Protein AF-C0EB78-F1 (afdb_monomer)

InterPro domains:
  IPR006480 Bacteriophage holin family [PF05105] (52-160)
  IPR006480 Bacteriophage holin family [TIGR01593] (48-165)

Foldseek 3Di:
DDDPDDDDDDDDDDDDDDDDDDDDDDDPPPPPPDPPPPPPPVVVVVVVVQVLQVLLVHDDPLVVLLVVLLVLLLVLVVVLCVVVVNDDPVVNVVSVVVSVVLSVVSSVQNVVCVVVDVPDPSSSVSSVVSSVVSVLSSVQSCVVPDPDDVVSNVVSVVVVVVVVD

pLDDT: mean 76.9, std 19.16, range [35.19, 96.81]

Secondary structure (DSSP, 8-state):
--S---------------------------TTS----TTTTHHHHHHHHHHHHHHTT---HHHHHHHHHHHHHHHHHHHHHHHTT---HHHHHHHHHHHHHHHHHHHHHHHHHHHH-TTS-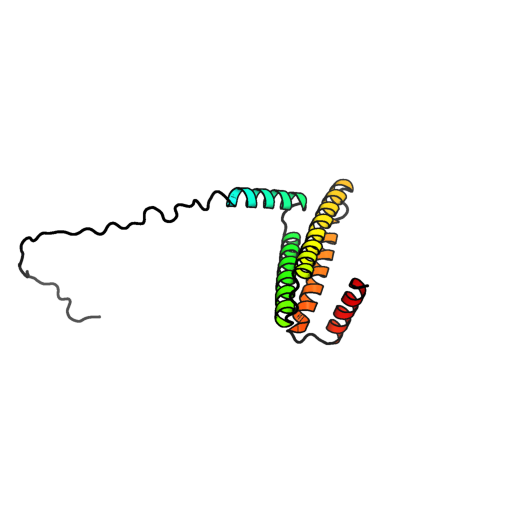HHHHHHHHHHHHHHHHHHHHHTTTS---HHHHHHHHHHHHHH--

Structure (mmCIF, N/CA/C/O backbone):
data_AF-C0EB78-F1
#
_entry.id   AF-C0EB78-F1
#
loop_
_atom_site.group_PDB
_atom_site.id
_atom_site.type_symbol
_atom_site.label_atom_id
_atom_site.label_alt_id
_atom_site.label_comp_id
_atom_site.label_asym_id
_atom_site.label_entity_id
_atom_site.label_seq_id
_atom_site.pdbx_PDB_ins_code
_atom_site.Cartn_x
_atom_site.Cartn_y
_atom_site.Cartn_z
_atom_site.occupancy
_atom_site.B_iso_or_equiv
_atom_site.auth_seq_id
_atom_site.auth_comp_id
_atom_site.auth_asym_id
_atom_site.auth_atom_id
_atom_site.pdbx_PDB_model_num
ATOM 1 N N . MET A 1 1 ? -59.396 -16.545 -19.428 1.00 39.25 1 MET A N 1
ATOM 2 C CA . MET A 1 1 ? -59.712 -15.962 -20.750 1.00 39.25 1 MET A CA 1
ATOM 3 C C . MET A 1 1 ? -61.175 -15.527 -20.736 1.00 39.25 1 MET A C 1
ATOM 5 O O . MET A 1 1 ? -61.981 -16.349 -20.312 1.00 39.25 1 MET A O 1
ATOM 9 N N . PRO A 1 2 ? -61.513 -14.263 -21.053 1.00 46.50 2 PRO A N 1
ATOM 10 C CA . PRO A 1 2 ? -62.840 -13.713 -20.748 1.00 46.50 2 PRO A CA 1
ATOM 11 C C . PRO A 1 2 ? -63.913 -14.024 -21.803 1.00 46.50 2 PRO A C 1
ATOM 13 O O . PRO A 1 2 ? -63.622 -14.164 -22.986 1.00 46.50 2 PRO A O 1
ATOM 16 N N . TRP A 1 3 ? -65.160 -14.109 -21.344 1.00 35.19 3 TRP A N 1
ATOM 17 C CA . TRP A 1 3 ? -66.310 -14.745 -22.001 1.00 35.19 3 TRP A CA 1
ATOM 18 C C . TRP A 1 3 ? -67.136 -13.841 -22.933 1.00 35.19 3 TRP A C 1
ATOM 20 O O . TRP A 1 3 ? -68.241 -14.210 -23.309 1.00 35.19 3 TRP A O 1
ATOM 30 N N . TRP A 1 4 ? -66.648 -12.659 -23.308 1.00 42.72 4 TRP A N 1
ATOM 31 C CA . TRP A 1 4 ? -67.475 -11.639 -23.976 1.00 42.72 4 TRP A CA 1
ATOM 32 C C . TRP A 1 4 ? -66.892 -11.091 -25.284 1.00 42.72 4 TRP A C 1
ATOM 34 O O . TRP A 1 4 ? -67.265 -10.007 -25.722 1.00 42.72 4 TRP A O 1
ATOM 44 N N . TYR A 1 5 ? -65.995 -11.825 -25.944 1.00 49.34 5 TYR A N 1
ATOM 45 C CA . TYR A 1 5 ? -65.541 -11.454 -27.286 1.00 49.34 5 TYR A CA 1
ATOM 46 C C . TYR A 1 5 ? -66.315 -12.246 -28.345 1.00 49.34 5 TYR A C 1
ATOM 48 O O . TYR A 1 5 ? -65.905 -13.337 -28.737 1.00 49.34 5 TYR A O 1
ATOM 56 N N . ASN A 1 6 ? -67.452 -11.698 -28.786 1.00 59.22 6 ASN A N 1
ATOM 57 C CA . ASN A 1 6 ? -68.186 -12.181 -29.954 1.00 59.22 6 ASN A CA 1
ATOM 58 C C . ASN A 1 6 ? -68.203 -11.091 -31.035 1.00 59.22 6 ASN A C 1
ATOM 60 O O . ASN A 1 6 ? -68.503 -9.929 -30.765 1.00 59.22 6 ASN A O 1
ATOM 64 N N . LYS A 1 7 ? -67.804 -11.478 -32.245 1.00 58.47 7 LYS A N 1
ATOM 65 C CA . LYS A 1 7 ? -67.490 -10.610 -33.379 1.00 58.47 7 LYS A CA 1
ATOM 66 C C . LYS A 1 7 ? -68.661 -10.635 -34.358 1.00 58.47 7 LYS A C 1
ATOM 68 O O . LYS A 1 7 ? -68.616 -11.355 -35.347 1.00 58.47 7 LYS A O 1
ATOM 73 N N . SER A 1 8 ? -69.690 -9.848 -34.072 1.00 50.59 8 SER A N 1
ATOM 74 C CA . SER A 1 8 ? -70.739 -9.514 -35.036 1.00 50.59 8 SER A CA 1
ATOM 75 C C . SER A 1 8 ? -71.466 -8.243 -34.592 1.00 50.59 8 SER A C 1
ATOM 77 O O . SER A 1 8 ? -72.207 -8.256 -33.615 1.00 50.59 8 SER A O 1
ATOM 79 N N . ASP A 1 9 ? -71.221 -7.188 -35.363 1.00 44.03 9 ASP A N 1
ATOM 80 C CA . ASP A 1 9 ? -72.158 -6.116 -35.702 1.00 44.03 9 ASP A CA 1
ATOM 81 C C . ASP A 1 9 ? -72.473 -5.007 -34.681 1.00 44.03 9 ASP A C 1
ATOM 83 O O . ASP A 1 9 ? -73.026 -5.221 -33.610 1.00 44.03 9 ASP A O 1
ATOM 87 N N . GLY A 1 10 ? -72.245 -3.769 -35.140 1.00 38.78 10 GLY A N 1
ATOM 88 C CA . GLY A 1 10 ? -73.199 -2.677 -34.931 1.00 38.78 10 GLY A CA 1
ATOM 89 C C . GLY A 1 10 ? -72.846 -1.627 -33.877 1.00 38.78 10 GLY A C 1
ATOM 90 O O . GLY A 1 10 ? -73.073 -1.824 -32.695 1.00 38.78 10 GLY A O 1
ATOM 91 N N . ALA A 1 11 ? -72.352 -0.482 -34.364 1.00 49.19 11 ALA A N 1
ATOM 92 C CA . ALA A 1 11 ? -72.580 0.893 -33.895 1.00 49.19 11 ALA A CA 1
ATOM 93 C C . ALA A 1 11 ? -72.970 1.157 -32.419 1.00 49.19 11 ALA A C 1
ATOM 95 O O . ALA A 1 11 ? -74.022 0.735 -31.950 1.00 49.19 11 ALA A O 1
ATOM 96 N N . ALA A 1 12 ? -72.238 2.072 -31.768 1.00 45.44 12 ALA A N 1
ATOM 97 C CA . ALA A 1 12 ? -72.789 2.884 -30.680 1.00 45.44 12 ALA A CA 1
ATOM 98 C C . ALA A 1 12 ? -72.420 4.374 -30.848 1.00 45.44 12 ALA A C 1
ATOM 100 O O . ALA A 1 12 ? -71.328 4.672 -31.342 1.00 45.44 12 ALA A O 1
ATOM 101 N N . PRO A 1 13 ? -73.324 5.312 -30.496 1.00 47.09 13 PRO A N 1
ATOM 102 C CA . PRO A 1 13 ? -73.375 6.649 -31.076 1.00 47.09 13 PRO A CA 1
ATOM 103 C C . PRO A 1 13 ? -72.947 7.785 -30.125 1.00 47.09 13 PRO A C 1
ATOM 105 O O . PRO A 1 13 ? -72.941 7.653 -28.907 1.00 47.09 13 PRO A O 1
ATOM 108 N N . ALA A 1 14 ? -72.608 8.905 -30.769 1.00 45.44 14 ALA A N 1
ATOM 109 C CA . ALA A 1 14 ? -72.722 10.324 -30.405 1.00 45.44 14 ALA A CA 1
ATOM 110 C C . ALA A 1 14 ? -72.976 10.771 -28.945 1.00 45.44 14 ALA A C 1
ATOM 112 O O . ALA A 1 14 ? -74.036 10.507 -28.388 1.00 45.44 14 ALA A O 1
ATOM 113 N N . ALA A 1 15 ? -72.108 11.670 -28.453 1.00 37.06 15 ALA A N 1
ATOM 114 C CA . ALA A 1 15 ? -72.496 13.030 -28.031 1.00 37.06 15 ALA A CA 1
ATOM 115 C C . ALA A 1 15 ? -71.257 13.942 -27.833 1.00 37.06 15 ALA A C 1
ATOM 117 O O . ALA A 1 15 ? -70.477 13.777 -26.899 1.00 37.06 15 ALA A O 1
ATOM 118 N N . LEU A 1 16 ? -71.092 14.905 -28.748 1.00 49.81 16 LEU A N 1
ATOM 119 C CA . LEU A 1 16 ? -70.356 16.182 -28.592 1.00 49.81 16 LEU A CA 1
ATOM 120 C C . LEU A 1 16 ? -71.198 17.131 -27.668 1.00 49.81 16 LEU A C 1
ATOM 122 O O . LEU A 1 16 ? -72.260 16.661 -27.254 1.00 49.81 16 LEU A O 1
ATOM 126 N N . PRO A 1 17 ? -70.912 18.443 -27.400 1.00 47.59 17 PRO A N 1
ATOM 127 C CA . PRO A 1 17 ? -69.900 19.371 -27.958 1.00 47.59 17 PRO A CA 1
ATOM 128 C C . PRO A 1 17 ? -69.347 20.484 -26.986 1.00 47.59 17 PRO A C 1
ATOM 130 O O . PRO A 1 17 ? -69.705 20.570 -25.820 1.00 47.59 17 PRO A O 1
ATOM 133 N N . PHE A 1 18 ? -68.532 21.400 -27.544 1.00 38.47 18 PHE A N 1
ATOM 134 C CA . PHE A 1 18 ? -68.544 22.875 -27.341 1.00 38.47 18 PHE A CA 1
ATOM 135 C C . PHE A 1 18 ? -67.859 23.586 -26.131 1.00 38.47 18 PHE A C 1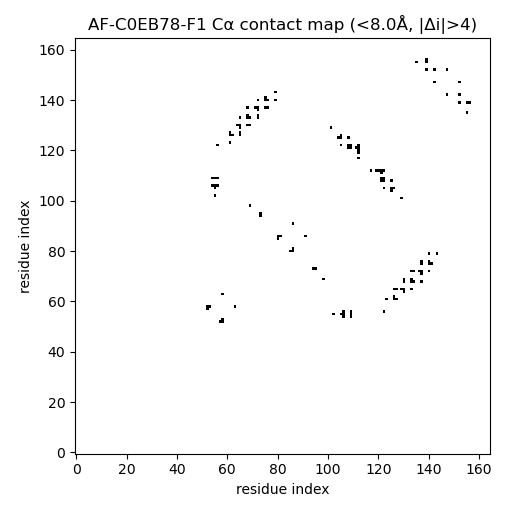
ATOM 137 O O . PHE A 1 18 ? -68.377 23.635 -25.026 1.00 38.47 18 PHE A O 1
ATOM 144 N N . PHE A 1 19 ? -66.732 24.255 -26.442 1.00 41.59 19 PHE A N 1
ATOM 145 C CA . PHE A 1 19 ? -66.194 25.554 -25.961 1.00 41.59 19 PHE A CA 1
ATOM 146 C C . PHE A 1 19 ? -66.406 26.053 -24.511 1.00 41.59 19 PHE A C 1
ATOM 148 O O . PHE A 1 19 ? -67.498 26.470 -24.153 1.00 41.59 19 PHE A O 1
ATOM 155 N N . SER A 1 20 ? -65.295 26.254 -23.780 1.00 38.94 20 SER A N 1
ATOM 156 C CA . SER A 1 20 ? -64.973 27.461 -22.970 1.00 38.94 20 SER A CA 1
ATOM 157 C C . SER A 1 20 ? -63.584 27.242 -22.336 1.00 38.94 20 SER A C 1
ATOM 159 O O . SER A 1 20 ? -63.399 26.287 -21.598 1.00 38.94 20 SER A O 1
ATOM 161 N N . GLY A 1 21 ? -62.507 27.963 -22.648 1.00 38.69 21 GLY A N 1
ATOM 162 C CA . GLY A 1 21 ? -62.387 29.412 -22.573 1.00 38.69 21 GLY A CA 1
ATOM 163 C C . GLY A 1 21 ? -61.862 29.819 -21.185 1.00 38.69 21 GLY A C 1
ATOM 164 O O . GLY A 1 21 ? -62.561 29.611 -20.204 1.00 38.69 21 GLY A O 1
ATOM 165 N N . TYR A 1 22 ? -60.686 30.466 -21.167 1.00 36.03 22 TYR A N 1
ATOM 166 C CA . TYR A 1 22 ? -60.131 31.352 -20.120 1.00 36.03 22 TYR A CA 1
ATOM 167 C C . TYR A 1 22 ? -59.088 30.833 -19.092 1.00 36.03 22 TYR A C 1
ATOM 169 O O . TYR A 1 22 ? -59.400 30.227 -18.079 1.00 36.03 22 TYR A O 1
ATOM 177 N N . LEU A 1 23 ? -57.838 31.250 -19.362 1.00 40.72 23 LEU A N 1
ATOM 178 C CA . LEU A 1 23 ? -56.864 31.927 -18.479 1.00 40.72 23 LEU A CA 1
ATOM 179 C C . LEU A 1 23 ? -56.442 31.282 -17.140 1.00 40.72 23 LEU A C 1
ATOM 181 O O . LEU A 1 23 ? -57.186 31.296 -16.170 1.00 40.72 23 LEU A O 1
ATOM 185 N N . LEU A 1 24 ? -55.151 30.939 -17.021 1.00 48.12 24 LEU A N 1
ATOM 186 C CA .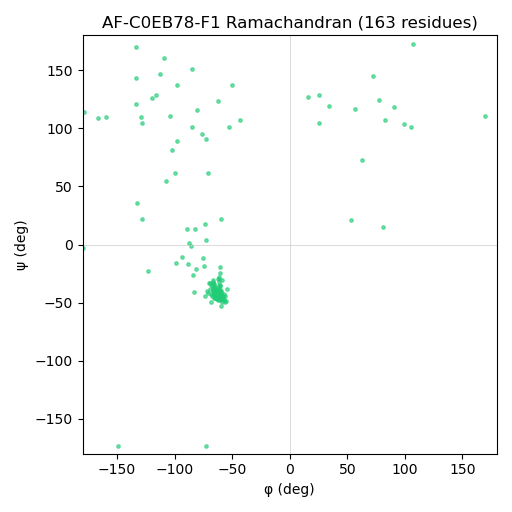 LEU A 1 24 ? -54.165 31.702 -16.227 1.00 48.12 24 LEU A CA 1
ATOM 187 C C . LEU A 1 24 ? -52.847 30.921 -16.070 1.00 48.12 24 LEU A C 1
ATOM 189 O O . LEU A 1 24 ? -52.740 29.941 -15.342 1.00 48.12 24 LEU A O 1
ATOM 193 N N . GLN A 1 25 ? -51.818 31.432 -16.740 1.00 54.59 25 GLN A N 1
ATOM 194 C CA . GLN A 1 25 ? -50.510 31.730 -16.161 1.00 54.59 25 GLN A CA 1
ATOM 195 C C . GLN A 1 25 ? -50.068 30.934 -14.916 1.00 54.59 25 GLN A C 1
ATOM 197 O O . GLN A 1 25 ? -50.349 31.314 -13.781 1.00 54.59 25 GLN A O 1
ATOM 202 N N . LYS A 1 26 ? -49.151 29.987 -15.127 1.00 39.72 26 LYS A N 1
ATOM 203 C CA . LYS A 1 26 ? -48.006 29.811 -14.226 1.00 39.72 26 LYS A CA 1
ATOM 204 C C . LYS A 1 26 ? -46.726 29.765 -15.047 1.00 39.72 26 LYS A C 1
ATOM 206 O O . LYS A 1 26 ? -46.471 28.808 -15.765 1.00 39.72 26 LYS A O 1
ATOM 211 N N . ARG A 1 27 ? -45.919 30.824 -14.936 1.00 46.62 27 ARG A N 1
ATOM 212 C CA . ARG A 1 27 ? -44.505 30.772 -15.314 1.00 46.62 27 ARG A CA 1
ATOM 213 C C . ARG A 1 27 ? -43.822 29.747 -14.401 1.00 46.62 27 ARG A C 1
ATOM 215 O O . ARG A 1 27 ? -43.858 29.967 -13.189 1.00 46.62 27 ARG A O 1
ATOM 222 N N . PRO A 1 28 ? -43.150 28.700 -14.903 1.00 42.94 28 PRO A N 1
ATOM 223 C CA . PRO A 1 28 ? -42.081 28.102 -14.135 1.00 42.94 28 PRO A CA 1
ATOM 224 C C . PRO A 1 28 ? -40.880 29.042 -14.250 1.00 42.94 28 PRO A C 1
ATOM 226 O O . PRO A 1 28 ? -40.118 29.042 -15.214 1.00 42.94 28 PRO A O 1
ATOM 229 N N . ILE A 1 29 ? -40.763 29.902 -13.242 1.00 56.88 29 ILE A N 1
ATOM 230 C CA . ILE A 1 29 ? -39.487 30.436 -12.780 1.00 56.88 29 ILE A CA 1
ATOM 231 C C . ILE A 1 29 ? -38.608 29.206 -12.521 1.00 56.88 29 ILE A C 1
ATOM 233 O O . ILE A 1 29 ? -38.827 28.483 -11.555 1.00 56.88 29 ILE A O 1
ATOM 237 N N . GLY A 1 30 ? -37.709 28.896 -13.451 1.00 49.31 30 GLY A N 1
ATOM 238 C CA . GLY A 1 30 ? -36.934 27.655 -13.385 1.00 49.31 30 GLY A CA 1
ATOM 239 C C . GLY A 1 30 ? -35.929 27.430 -14.511 1.00 49.31 30 GLY A C 1
ATOM 240 O O . GLY A 1 30 ? -35.170 26.475 -14.445 1.00 49.31 30 GLY A O 1
ATOM 241 N N . GLY A 1 31 ? -35.840 28.320 -15.506 1.00 42.91 31 GLY A N 1
ATOM 242 C CA . GLY A 1 31 ? -34.775 28.293 -16.522 1.00 42.91 31 GLY A CA 1
ATOM 243 C C . GLY A 1 31 ? -33.397 28.747 -16.014 1.00 42.91 31 GLY A C 1
ATOM 244 O O . GLY A 1 31 ? -32.547 29.114 -16.815 1.00 42.91 31 GLY A O 1
ATOM 245 N N . LEU A 1 32 ? -33.192 28.770 -14.694 1.00 52.12 32 LEU A N 1
ATOM 246 C CA . LEU A 1 32 ? -31.938 29.141 -14.035 1.00 52.12 32 LEU A CA 1
ATOM 247 C C . LEU A 1 32 ? -31.556 28.114 -12.957 1.00 52.12 32 LEU A C 1
ATOM 249 O O . LEU A 1 32 ? -31.048 28.472 -11.900 1.00 52.12 32 LEU A O 1
ATOM 253 N N . VAL A 1 33 ? -31.828 26.828 -13.192 1.00 52.53 33 VAL A N 1
ATOM 254 C CA . VAL A 1 33 ? -31.271 25.754 -12.364 1.00 52.53 33 VAL A CA 1
ATOM 255 C C . VAL A 1 33 ? -30.606 24.728 -13.273 1.00 52.53 33 VAL A C 1
ATOM 257 O O . VAL A 1 33 ? -31.260 23.935 -13.938 1.00 52.53 33 VAL A O 1
ATOM 260 N N . MET A 1 34 ? -29.272 24.793 -13.264 1.00 50.50 34 MET A N 1
ATOM 261 C CA . MET A 1 34 ? -28.336 23.721 -13.611 1.00 50.50 34 MET A CA 1
ATOM 262 C C . MET A 1 34 ? -28.376 23.178 -15.046 1.00 50.50 34 MET A C 1
ATOM 264 O O . MET A 1 34 ? -28.657 22.012 -15.286 1.00 50.50 34 MET A O 1
ATOM 268 N N . SER A 1 35 ? -27.876 23.984 -15.983 1.00 50.34 35 SER A N 1
ATOM 269 C CA . SER A 1 35 ? -26.996 23.456 -17.035 1.00 50.34 35 SER A CA 1
ATOM 270 C C . SER A 1 35 ? -25.544 23.760 -16.658 1.00 50.34 35 SER A C 1
ATOM 272 O O . SER A 1 35 ? -24.850 24.514 -17.337 1.00 50.34 35 SER A O 1
ATOM 274 N N . LEU A 1 36 ? -25.082 23.223 -15.526 1.00 53.91 36 LEU A N 1
ATOM 275 C CA . LEU A 1 36 ? -23.648 23.143 -15.265 1.00 53.91 36 LEU A CA 1
ATOM 276 C C . LEU A 1 36 ? -23.147 21.868 -15.937 1.00 53.91 36 LEU A C 1
ATOM 278 O O . LEU A 1 36 ? -23.361 20.766 -15.442 1.00 53.91 36 LEU A O 1
ATOM 282 N N . SER A 1 37 ? -22.529 22.060 -17.101 1.00 55.78 37 SER A N 1
ATOM 283 C CA . SER A 1 37 ? -21.737 21.068 -17.822 1.00 55.78 37 SER A CA 1
AT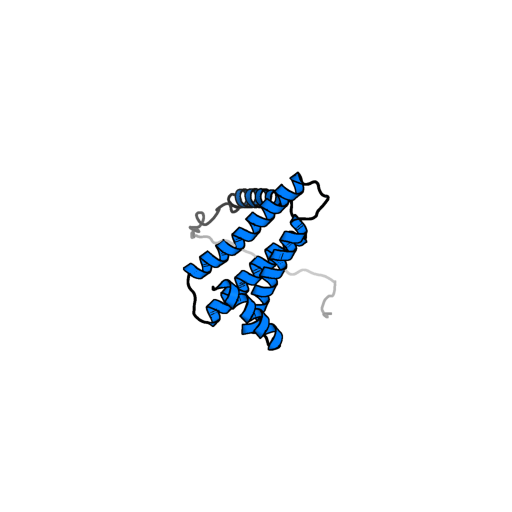OM 284 C C . SER A 1 37 ? -20.830 20.302 -16.852 1.00 55.78 37 SER A C 1
ATOM 286 O O . SER A 1 37 ? -19.828 20.826 -16.368 1.00 55.78 37 SER A O 1
ATOM 288 N N . SER A 1 38 ? -21.168 19.044 -16.577 1.00 58.09 38 SER A N 1
ATOM 289 C CA . SER A 1 38 ? -20.348 18.101 -15.809 1.00 58.09 38 SER A CA 1
ATOM 290 C C . SER A 1 38 ? -19.126 17.599 -16.594 1.00 58.09 38 SER A C 1
ATOM 292 O O . SER A 1 38 ? -18.369 16.767 -16.100 1.00 58.09 38 SER A O 1
ATOM 294 N N . HIS A 1 39 ? -18.890 18.114 -17.805 1.00 56.53 39 HIS A N 1
ATOM 295 C CA . HIS A 1 39 ? -17.865 17.605 -18.714 1.00 56.53 39 HIS A CA 1
ATOM 296 C C . HIS A 1 39 ? -16.513 18.324 -18.613 1.00 56.53 39 HIS A C 1
ATOM 298 O O . HIS A 1 39 ? -15.535 17.810 -19.139 1.00 56.53 39 HIS A O 1
ATOM 304 N N . SER A 1 40 ? -16.403 19.459 -17.912 1.00 59.03 40 SER A N 1
ATOM 305 C CA . SER A 1 40 ? -15.163 20.261 -17.913 1.00 59.03 40 SER A CA 1
ATOM 306 C C . SER A 1 40 ? -14.132 19.869 -16.840 1.00 59.03 40 SER A C 1
ATOM 308 O O . SER A 1 40 ? -12.967 20.238 -16.961 1.00 59.03 40 SER A O 1
ATOM 310 N N . LEU A 1 41 ? -14.526 19.116 -15.803 1.00 54.84 41 LEU A N 1
ATOM 311 C CA . LEU A 1 41 ? -13.627 18.678 -14.716 1.00 54.84 41 LEU A CA 1
ATOM 312 C C . LEU A 1 41 ? -13.109 17.241 -14.876 1.00 54.84 41 LEU A C 1
ATOM 314 O O . LEU A 1 41 ? -12.129 16.875 -14.235 1.00 54.84 41 LEU A O 1
ATOM 318 N N . ALA A 1 42 ? -13.731 16.435 -15.741 1.00 59.47 42 ALA A N 1
ATOM 319 C CA . ALA A 1 42 ? -13.313 15.052 -15.973 1.00 59.47 42 ALA A CA 1
ATOM 320 C C . ALA A 1 42 ? -11.991 14.966 -16.762 1.00 59.47 42 ALA A C 1
ATOM 322 O O . ALA A 1 42 ? -11.116 14.178 -16.413 1.00 59.47 42 ALA A O 1
ATOM 323 N N . PHE A 1 43 ? -11.808 15.830 -17.768 1.00 62.53 43 PHE A N 1
ATOM 324 C CA . PHE A 1 43 ? -10.602 15.861 -18.607 1.00 62.53 43 PHE A CA 1
ATOM 325 C C . PHE A 1 43 ? -9.276 16.016 -17.831 1.00 62.53 43 PHE A C 1
ATOM 327 O O . PHE A 1 43 ? -8.365 15.225 -18.086 1.00 62.53 43 PHE A O 1
ATOM 334 N N . PRO A 1 44 ? -9.121 16.967 -16.882 1.00 69.69 44 PRO A N 1
ATOM 335 C CA . PRO A 1 44 ? -7.848 17.133 -16.174 1.00 69.69 44 PRO A CA 1
ATOM 336 C C . PRO A 1 44 ? -7.515 15.972 -15.223 1.00 69.69 44 PRO A C 1
ATOM 338 O O . PRO A 1 44 ? -6.345 15.620 -15.084 1.00 69.69 44 PRO A O 1
ATOM 341 N N . ILE A 1 45 ? -8.516 15.345 -14.594 1.00 77.44 45 ILE A N 1
ATOM 342 C CA . ILE A 1 45 ? -8.305 14.220 -13.666 1.00 77.44 45 ILE A CA 1
ATOM 343 C C . ILE A 1 45 ? -7.814 12.986 -14.429 1.00 77.44 45 ILE A C 1
ATOM 345 O O . ILE A 1 45 ? -6.880 12.316 -13.990 1.00 77.44 45 ILE A O 1
ATOM 349 N N . SER A 1 46 ? -8.404 12.713 -15.594 1.00 78.88 46 SER A N 1
ATOM 350 C CA . SER A 1 46 ? -7.998 11.592 -16.445 1.00 78.88 46 SER A CA 1
ATOM 351 C C . SER A 1 46 ? -6.572 11.752 -16.976 1.00 78.88 46 SER A C 1
ATOM 353 O O . SER A 1 46 ? -5.803 10.796 -16.920 1.00 78.88 46 SER A O 1
ATOM 355 N N . ALA A 1 47 ? -6.188 12.956 -17.415 1.00 84.69 47 ALA A N 1
ATOM 356 C CA . ALA A 1 47 ? -4.834 13.221 -17.905 1.00 84.69 47 ALA A CA 1
ATOM 357 C C . ALA A 1 47 ? -3.769 13.037 -16.810 1.00 84.69 47 ALA A C 1
ATOM 359 O O . ALA A 1 47 ? -2.716 12.445 -17.053 1.00 84.69 47 ALA A O 1
ATOM 360 N N . LEU A 1 48 ? -4.056 13.499 -15.589 1.00 84.44 48 LEU A N 1
ATOM 361 C CA . LEU A 1 48 ? -3.163 13.302 -14.449 1.00 84.44 48 LEU A CA 1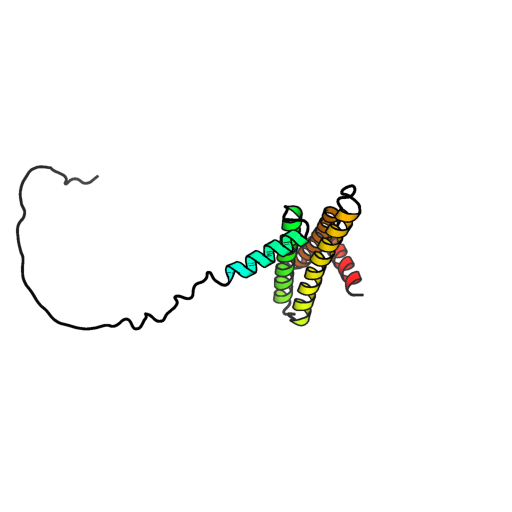
ATOM 362 C C . LEU A 1 48 ? -3.048 11.818 -14.073 1.00 84.44 48 LEU A C 1
ATOM 364 O O . LEU A 1 48 ? -1.944 11.334 -13.837 1.00 84.44 48 LEU A O 1
ATOM 368 N N . GLY A 1 49 ? -4.168 11.091 -14.055 1.00 84.19 49 GLY A N 1
ATOM 369 C CA . GLY A 1 49 ? -4.179 9.656 -13.770 1.00 84.19 49 GLY A CA 1
ATOM 370 C C . GLY A 1 49 ? -3.350 8.851 -14.771 1.00 84.19 49 GLY A C 1
ATOM 371 O O . GLY A 1 49 ? -2.561 7.997 -14.371 1.00 84.19 49 GLY A O 1
ATOM 372 N N . GLU A 1 50 ? -3.459 9.166 -16.063 1.00 85.75 50 GLU A N 1
ATOM 373 C CA . GLU A 1 50 ? -2.654 8.522 -17.104 1.00 85.75 50 GLU A CA 1
ATOM 374 C C . GLU A 1 50 ? -1.158 8.837 -16.955 1.00 85.75 50 GLU A C 1
ATOM 376 O O . GLU A 1 50 ? -0.323 7.937 -17.065 1.00 85.75 50 GLU A O 1
ATOM 381 N N . ALA A 1 51 ? -0.803 10.092 -16.663 1.00 86.81 51 ALA A N 1
ATOM 382 C CA . ALA A 1 51 ? 0.586 10.486 -16.437 1.00 86.81 51 ALA A CA 1
ATOM 383 C C . ALA A 1 51 ? 1.204 9.749 -15.235 1.00 86.81 51 ALA A C 1
ATOM 385 O O . ALA A 1 51 ? 2.327 9.250 -15.325 1.00 86.81 51 ALA A O 1
ATOM 386 N N . VAL A 1 52 ? 0.457 9.624 -14.135 1.00 87.50 52 VAL A N 1
ATOM 387 C CA . VAL A 1 52 ? 0.886 8.881 -12.941 1.00 87.50 52 VAL A CA 1
ATOM 388 C C . VAL A 1 52 ? 1.036 7.390 -13.243 1.00 87.50 52 VAL A C 1
ATOM 390 O O . VAL A 1 52 ? 2.051 6.801 -12.884 1.00 87.50 52 VAL A O 1
ATOM 393 N N . ALA A 1 53 ? 0.081 6.779 -13.948 1.00 88.56 53 ALA A N 1
ATOM 394 C CA . ALA A 1 53 ? 0.172 5.369 -14.325 1.00 88.56 53 ALA A CA 1
ATOM 395 C C . ALA A 1 53 ? 1.414 5.085 -15.185 1.00 88.56 53 ALA A C 1
ATOM 397 O O . ALA A 1 53 ? 2.101 4.090 -14.966 1.00 88.56 53 ALA A O 1
ATOM 398 N N . LYS A 1 54 ? 1.754 5.984 -16.118 1.00 88.56 54 LYS A N 1
ATOM 399 C CA . LYS A 1 54 ? 2.990 5.880 -16.909 1.00 88.56 54 LYS A CA 1
ATOM 400 C C . LYS A 1 54 ? 4.246 6.012 -16.047 1.00 88.56 54 LYS A C 1
ATOM 402 O O . LYS A 1 54 ? 5.175 5.233 -16.230 1.00 88.56 54 LYS A O 1
ATOM 407 N N . ALA A 1 55 ? 4.270 6.949 -15.098 1.00 87.50 55 ALA A N 1
ATOM 408 C CA . ALA A 1 55 ? 5.401 7.117 -14.182 1.00 87.50 55 ALA A CA 1
ATOM 409 C C . ALA A 1 55 ? 5.648 5.869 -13.313 1.00 87.50 55 ALA A C 1
ATOM 411 O O . ALA A 1 55 ? 6.791 5.542 -13.012 1.00 87.50 55 ALA A O 1
ATOM 412 N N . LEU A 1 56 ? 4.589 5.133 -12.972 1.00 90.00 56 LEU A N 1
ATOM 413 C CA . LEU A 1 56 ? 4.648 3.890 -12.196 1.00 90.00 56 LEU A CA 1
ATOM 414 C C . LEU A 1 56 ? 4.994 2.645 -13.035 1.00 90.00 56 LEU A C 1
ATOM 416 O O . LEU A 1 56 ? 4.807 1.522 -12.564 1.00 90.00 56 LEU A O 1
ATOM 420 N N . GLY A 1 57 ? 5.468 2.816 -14.272 1.00 86.75 57 GLY A N 1
ATOM 421 C CA . GLY A 1 57 ? 5.836 1.710 -15.162 1.00 86.75 57 GLY A CA 1
ATOM 422 C C . GLY A 1 57 ? 4.651 1.055 -15.879 1.00 86.75 57 GLY A C 1
ATOM 423 O O . GLY A 1 57 ? 4.797 -0.030 -16.428 1.00 86.75 57 GLY A O 1
ATOM 424 N N . GLY A 1 58 ? 3.482 1.704 -15.896 1.00 90.62 58 GLY A N 1
ATOM 425 C CA . GLY A 1 58 ? 2.271 1.212 -16.553 1.00 90.62 58 GLY A CA 1
ATOM 426 C C . GLY A 1 58 ? 1.199 0.730 -15.577 1.00 90.62 58 GLY A C 1
ATOM 427 O O . GLY A 1 58 ? 1.403 0.669 -14.367 1.00 90.62 58 GLY A O 1
ATOM 428 N N . TRP A 1 59 ? 0.021 0.413 -16.121 1.00 93.19 59 TRP A N 1
ATOM 429 C CA . TRP A 1 59 ? -1.104 -0.122 -15.357 1.00 93.19 59 TRP A CA 1
ATOM 430 C C . TRP A 1 59 ? -1.249 -1.623 -15.600 1.00 93.19 59 TRP A C 1
ATOM 432 O O . TRP A 1 59 ? -1.647 -2.048 -16.684 1.00 93.19 59 TRP A O 1
ATOM 442 N N . ASP A 1 60 ? -0.956 -2.418 -14.578 1.00 93.62 60 ASP A N 1
ATOM 443 C CA . ASP A 1 60 ? -1.051 -3.877 -14.599 1.00 93.62 60 ASP A CA 1
ATOM 444 C C . ASP A 1 60 ? -1.766 -4.401 -13.335 1.00 93.62 60 ASP A C 1
ATOM 446 O O . ASP A 1 60 ? -2.021 -3.633 -12.397 1.00 93.62 60 ASP A O 1
ATOM 450 N N . PRO A 1 61 ? -2.120 -5.701 -13.285 1.00 95.06 61 PRO A N 1
ATOM 451 C CA . PRO A 1 61 ? -2.844 -6.275 -12.154 1.00 95.06 61 PRO A CA 1
ATOM 452 C C . PRO A 1 61 ? -2.130 -6.149 -10.802 1.00 95.06 61 PRO A C 1
ATOM 454 O O . PRO A 1 61 ? -2.808 -6.039 -9.781 1.00 95.06 61 PRO A O 1
ATOM 457 N N . LEU A 1 62 ? -0.793 -6.151 -10.767 1.00 94.94 62 LEU A N 1
ATOM 458 C CA . LEU A 1 62 ? -0.027 -6.060 -9.526 1.00 94.94 62 LEU A CA 1
ATOM 459 C C . LEU A 1 62 ? -0.075 -4.636 -8.962 1.00 94.94 62 LEU A C 1
ATOM 461 O O . LEU A 1 62 ? -0.351 -4.455 -7.773 1.00 94.94 62 LEU A O 1
ATOM 465 N N . LEU A 1 63 ? 0.096 -3.620 -9.813 1.00 95.38 63 LEU A N 1
ATOM 466 C CA . LEU A 1 63 ? -0.105 -2.227 -9.408 1.00 95.38 63 LEU A CA 1
ATOM 467 C C . LEU A 1 63 ? -1.560 -1.974 -8.976 1.00 95.38 63 LEU A C 1
ATOM 469 O O . LEU A 1 63 ? -1.798 -1.329 -7.952 1.00 95.38 63 LEU A O 1
ATOM 473 N N . ALA A 1 64 ? -2.538 -2.514 -9.710 1.00 95.44 64 ALA A N 1
ATOM 474 C CA . ALA A 1 64 ? -3.954 -2.397 -9.360 1.00 95.44 64 ALA A CA 1
ATOM 475 C C . ALA A 1 64 ? -4.275 -3.049 -8.001 1.00 95.44 64 ALA A C 1
ATOM 477 O O . ALA A 1 64 ? -5.052 -2.494 -7.214 1.00 95.44 64 ALA A O 1
ATOM 478 N N . ALA A 1 65 ? -3.650 -4.190 -7.690 1.00 96.81 65 ALA A N 1
ATOM 479 C CA . ALA A 1 65 ? -3.761 -4.839 -6.387 1.00 96.81 65 ALA A CA 1
ATOM 480 C C . ALA A 1 65 ? -3.197 -3.952 -5.271 1.00 96.81 65 ALA A C 1
ATOM 482 O O . ALA A 1 65 ? -3.882 -3.738 -4.271 1.00 96.81 65 ALA A O 1
ATOM 483 N N . LEU A 1 66 ? -2.007 -3.369 -5.459 1.00 96.25 66 LEU A N 1
ATOM 484 C CA . LEU A 1 66 ? -1.409 -2.458 -4.479 1.00 96.25 66 LEU A CA 1
ATOM 485 C C . LEU A 1 66 ? -2.308 -1.250 -4.206 1.00 96.25 66 LEU A C 1
ATOM 487 O O . LEU A 1 66 ? -2.608 -0.964 -3.050 1.00 96.25 66 LEU A O 1
ATOM 491 N N . VAL A 1 67 ? -2.792 -0.575 -5.252 1.00 95.25 67 VAL A N 1
ATOM 492 C CA . VAL A 1 67 ? -3.720 0.562 -5.108 1.00 95.25 67 VAL A CA 1
ATOM 493 C C . VAL A 1 67 ? -4.967 0.146 -4.329 1.00 95.25 67 VAL A C 1
ATOM 495 O O . VAL A 1 67 ? -5.395 0.851 -3.416 1.00 95.25 67 VAL A O 1
ATOM 498 N N . THR A 1 68 ? -5.528 -1.022 -4.642 1.00 96.00 68 THR A N 1
ATOM 499 C CA . THR A 1 68 ? -6.704 -1.551 -3.941 1.00 96.00 68 THR A CA 1
ATOM 500 C C . THR A 1 68 ? -6.415 -1.788 -2.459 1.00 96.00 68 THR A C 1
ATOM 502 O O . THR A 1 68 ? -7.200 -1.364 -1.615 1.00 96.00 68 THR A O 1
ATOM 505 N N . PHE A 1 69 ? -5.281 -2.401 -2.116 1.00 96.12 69 PHE A N 1
ATOM 506 C CA . PHE A 1 69 ? -4.890 -2.634 -0.724 1.00 96.12 69 PHE A CA 1
ATOM 507 C C . PHE A 1 69 ? -4.637 -1.331 0.036 1.00 96.12 69 PHE A C 1
ATOM 509 O O . PHE A 1 69 ? -5.137 -1.186 1.148 1.00 96.12 69 PHE A O 1
ATOM 516 N N . VAL A 1 70 ? -3.976 -0.346 -0.580 1.00 95.06 70 VAL A N 1
ATOM 517 C CA . VAL A 1 70 ? -3.779 0.992 0.006 1.00 95.06 70 VAL A CA 1
ATOM 518 C C . VAL A 1 70 ? -5.121 1.645 0.352 1.00 95.06 70 VAL A C 1
ATOM 520 O O . VAL A 1 70 ? -5.264 2.240 1.430 1.00 95.06 70 VAL A O 1
ATOM 523 N N . LEU A 1 71 ? -6.116 1.528 -0.535 1.00 94.19 71 LEU A N 1
ATOM 524 C CA . LEU A 1 71 ? -7.468 2.050 -0.319 1.00 94.19 71 LEU A CA 1
ATOM 525 C C . LEU A 1 71 ? -8.199 1.286 0.790 1.00 94.19 71 LEU A C 1
ATOM 527 O O . LEU A 1 71 ? -8.722 1.914 1.711 1.00 94.19 71 LEU A O 1
ATOM 531 N N . LEU A 1 72 ? -8.210 -0.047 0.737 1.00 94.62 72 LEU A N 1
ATOM 532 C CA . LEU A 1 72 ? -8.856 -0.891 1.746 1.00 94.62 72 LEU A CA 1
ATOM 533 C C . LEU A 1 72 ? -8.262 -0.666 3.133 1.00 94.62 72 LEU A C 1
ATOM 535 O O . LEU A 1 72 ? -9.006 -0.502 4.100 1.00 94.62 72 LEU A O 1
ATOM 539 N N . ASP A 1 73 ? -6.938 -0.595 3.235 1.00 92.44 73 ASP A N 1
ATOM 540 C CA . ASP A 1 73 ? -6.269 -0.338 4.499 1.00 92.44 73 ASP A CA 1
ATOM 541 C C . ASP A 1 73 ? -6.621 1.059 5.032 1.00 92.44 73 ASP A C 1
ATOM 543 O O . ASP A 1 73 ? -7.011 1.192 6.190 1.00 92.44 73 ASP A O 1
ATOM 547 N N . SER A 1 74 ? -6.629 2.084 4.172 1.00 89.00 74 SER A N 1
ATOM 548 C CA . SER A 1 74 ? -7.028 3.444 4.573 1.00 89.00 74 SER A CA 1
ATOM 549 C C . SER A 1 74 ? -8.464 3.498 5.104 1.00 89.00 74 SER A C 1
ATOM 551 O O . SER A 1 74 ? -8.740 4.174 6.098 1.00 89.00 74 SER A O 1
ATOM 553 N N . LEU A 1 75 ? -9.384 2.772 4.464 1.00 91.50 75 LEU A N 1
ATOM 554 C CA . LEU A 1 75 ? -10.772 2.662 4.911 1.00 91.50 75 LEU A CA 1
ATOM 555 C C . LEU A 1 75 ? -10.874 1.897 6.235 1.00 91.50 75 LEU A C 1
ATOM 557 O O . LEU A 1 75 ? -11.564 2.344 7.150 1.00 91.50 75 LEU A O 1
ATOM 561 N N . SER A 1 76 ? -10.164 0.777 6.376 1.00 91.00 76 SER A N 1
ATOM 562 C CA . SER A 1 76 ? -10.172 -0.024 7.606 1.00 91.00 76 SER A CA 1
ATOM 563 C C . SER A 1 76 ? -9.569 0.725 8.800 1.00 91.00 76 SER A C 1
ATOM 565 O O . SER A 1 76 ? -10.124 0.683 9.901 1.00 91.00 76 SER A O 1
ATOM 567 N N . GLY A 1 77 ? -8.501 1.497 8.578 1.00 87.81 77 GLY A N 1
ATOM 568 C CA . GLY A 1 77 ? -7.904 2.381 9.573 1.00 87.81 77 GLY A CA 1
ATOM 569 C C . GLY A 1 77 ? -8.870 3.481 10.011 1.00 87.81 77 GLY A C 1
ATOM 570 O O . GLY A 1 77 ? -8.971 3.777 11.205 1.00 87.81 77 GLY A O 1
ATOM 571 N N . LEU A 1 78 ? -9.655 4.033 9.079 1.00 87.31 78 LEU A N 1
ATOM 572 C CA . LEU A 1 78 ? -10.700 5.006 9.401 1.00 87.31 78 LEU A CA 1
ATOM 573 C C . LEU A 1 78 ? -11.818 4.384 10.251 1.00 87.31 78 LEU A C 1
ATOM 575 O O . LEU A 1 78 ? -12.221 4.980 11.251 1.00 87.31 78 LEU A O 1
ATOM 579 N N . ILE A 1 79 ? -12.277 3.176 9.904 1.00 89.19 79 ILE A N 1
ATOM 580 C CA . ILE A 1 79 ? -13.286 2.429 10.677 1.00 89.19 79 ILE A CA 1
ATOM 581 C C . ILE A 1 79 ? -12.782 2.180 12.104 1.00 89.19 79 ILE A C 1
ATOM 583 O O . ILE A 1 79 ? -13.497 2.441 13.074 1.00 89.19 79 ILE A O 1
ATOM 587 N N . ARG A 1 80 ? -11.528 1.742 12.253 1.00 87.38 80 ARG A N 1
ATOM 588 C CA . ARG A 1 80 ? -10.888 1.535 13.558 1.00 87.38 80 ARG A CA 1
ATOM 589 C C . ARG A 1 80 ? -10.796 2.821 14.374 1.00 87.38 80 ARG A C 1
ATOM 591 O O . ARG A 1 80 ? -11.153 2.820 15.552 1.00 87.38 80 ARG A O 1
ATOM 598 N N . ALA A 1 81 ? -10.357 3.920 13.764 1.00 86.19 81 ALA A N 1
ATOM 599 C CA . ALA A 1 81 ? -10.248 5.214 14.434 1.00 86.19 81 ALA A CA 1
ATOM 600 C C . ALA A 1 81 ? -11.617 5.748 14.890 1.00 86.19 81 ALA A C 1
ATOM 602 O O . ALA A 1 81 ? -11.737 6.268 16.005 1.00 86.19 81 ALA A O 1
ATOM 603 N N . ALA A 1 82 ? -12.653 5.573 14.061 1.00 85.44 82 ALA A N 1
ATOM 604 C CA . ALA A 1 82 ? -14.029 5.933 14.386 1.00 85.44 82 ALA A CA 1
ATOM 605 C C . ALA A 1 82 ? -14.575 5.093 15.552 1.00 85.44 82 ALA A C 1
ATOM 607 O O . ALA A 1 82 ? -15.114 5.653 16.508 1.00 85.44 82 ALA A O 1
ATOM 608 N N . ALA A 1 83 ? -14.361 3.773 15.533 1.00 85.62 83 ALA A N 1
ATOM 609 C CA . ALA A 1 83 ? -14.767 2.875 16.614 1.00 85.62 83 ALA A CA 1
ATOM 610 C C . ALA A 1 83 ? -14.099 3.230 17.956 1.00 85.62 83 ALA A C 1
ATOM 612 O O . ALA A 1 83 ? -14.730 3.154 19.009 1.00 85.62 83 ALA A O 1
ATOM 613 N N . GLN A 1 84 ? -12.839 3.676 17.927 1.00 83.00 84 GLN A N 1
ATOM 614 C CA . GLN A 1 84 ? -12.084 4.064 19.123 1.00 83.00 84 GLN A CA 1
ATOM 615 C C . GLN A 1 84 ? -12.306 5.522 19.563 1.00 83.00 84 GLN A C 1
ATOM 617 O O . GLN A 1 84 ? -11.723 5.941 20.563 1.00 83.00 84 GLN A O 1
ATOM 622 N N . LYS A 1 85 ? -13.121 6.309 18.840 1.00 79.19 85 LYS A N 1
ATOM 623 C CA . LYS A 1 85 ? -13.352 7.754 19.066 1.00 79.19 85 LYS A CA 1
ATOM 624 C C . LYS A 1 85 ? -12.070 8.606 19.128 1.00 79.19 85 LYS A C 1
ATOM 626 O O . LYS A 1 85 ? -12.082 9.712 19.661 1.00 79.19 85 LYS A O 1
ATOM 631 N N . LYS A 1 86 ? -10.960 8.117 18.569 1.00 69.50 86 LYS A N 1
ATOM 632 C CA . LYS A 1 86 ? -9.646 8.784 18.554 1.00 69.50 86 LYS A CA 1
ATOM 633 C C . LYS A 1 86 ? -9.323 9.297 17.155 1.00 69.50 86 LYS A C 1
ATOM 635 O O . LYS A 1 86 ? -8.298 8.959 16.571 1.00 69.50 86 LYS A O 1
ATOM 640 N N . PHE A 1 87 ? -10.221 10.100 16.595 1.00 74.81 87 PHE A N 1
ATOM 641 C CA . PHE A 1 87 ? -9.975 10.725 15.303 1.00 74.81 87 PHE A CA 1
ATOM 642 C C . PHE A 1 87 ? -9.082 11.954 15.485 1.00 74.81 87 PHE A C 1
ATOM 644 O O . PHE A 1 87 ? -9.481 12.929 16.120 1.00 74.81 87 PHE A O 1
ATOM 651 N N . SER A 1 88 ? -7.875 11.919 14.921 1.00 78.19 88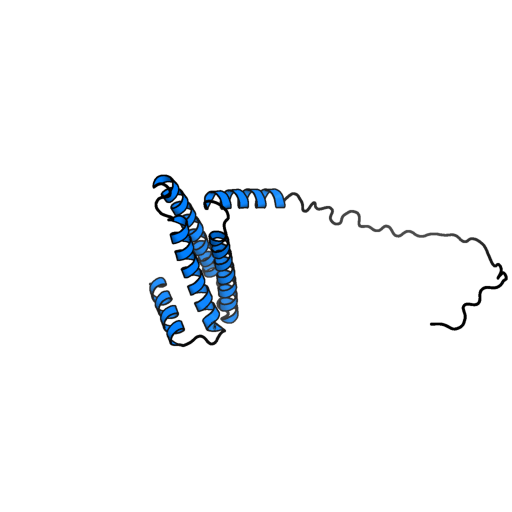 SER A N 1
ATOM 652 C CA . SER A 1 88 ? -7.022 13.099 14.825 1.00 78.19 88 SER A CA 1
ATOM 653 C C . SER A 1 88 ? -6.733 13.396 13.356 1.00 78.19 88 SER A C 1
ATOM 655 O O . SER A 1 88 ? -6.265 12.536 12.610 1.00 78.19 88 SER A O 1
ATOM 657 N N . LEU A 1 89 ? -7.004 14.630 12.927 1.00 74.75 89 LEU A N 1
ATOM 658 C CA . LEU A 1 89 ? -6.731 15.052 11.551 1.00 74.75 89 LEU A CA 1
ATOM 659 C C . LEU A 1 89 ? -5.232 14.950 11.227 1.00 74.75 89 LEU A C 1
ATOM 661 O O . LEU A 1 89 ? -4.859 14.566 10.124 1.00 74.75 89 LEU A O 1
ATOM 665 N N . LYS A 1 90 ? -4.372 15.227 12.217 1.00 78.94 90 LYS A N 1
ATOM 666 C CA . LYS A 1 90 ? -2.915 15.101 12.087 1.00 78.94 90 LYS A CA 1
ATOM 667 C C . LYS A 1 90 ? -2.498 13.665 11.758 1.00 78.94 90 LYS A C 1
ATOM 669 O O . LYS A 1 90 ? -1.733 13.463 10.821 1.00 78.94 90 LYS A O 1
ATOM 674 N N . SER A 1 91 ? -3.024 12.672 12.481 1.00 74.62 91 SER A N 1
ATOM 675 C CA . SER A 1 91 ? -2.718 11.261 12.210 1.00 74.62 91 SER A CA 1
ATOM 676 C C . SER A 1 91 ? -3.300 10.786 10.880 1.00 74.62 91 SER A C 1
ATOM 678 O O . SER A 1 91 ? -2.652 10.009 10.188 1.00 74.62 91 SER A O 1
ATOM 680 N N . ALA A 1 92 ? -4.479 11.280 10.486 1.00 76.38 92 ALA A N 1
ATOM 681 C CA . ALA A 1 92 ? -5.084 10.950 9.195 1.00 76.38 92 ALA A CA 1
ATOM 682 C C . ALA A 1 92 ? -4.246 11.470 8.011 1.00 76.38 92 ALA A C 1
ATOM 684 O O . ALA A 1 92 ? -3.965 10.721 7.078 1.00 76.38 92 ALA A O 1
ATOM 685 N N . VAL A 1 93 ? -3.785 12.726 8.072 1.00 81.12 93 VAL A N 1
ATOM 686 C CA . VAL A 1 93 ? -2.923 13.318 7.033 1.00 81.12 93 VAL A CA 1
ATOM 687 C C . VAL A 1 93 ? -1.571 12.606 6.962 1.00 81.12 93 VAL A C 1
ATOM 689 O O . VAL A 1 93 ? -1.109 12.286 5.869 1.00 81.12 93 VAL A O 1
ATOM 692 N N . LEU A 1 94 ? -0.958 12.301 8.110 1.00 82.44 94 LEU A N 1
ATOM 693 C CA . LEU A 1 94 ? 0.295 11.539 8.157 1.00 82.44 94 LEU A CA 1
ATOM 694 C C . LEU A 1 94 ? 0.143 10.138 7.549 1.00 82.44 94 LEU A C 1
ATOM 696 O O . LEU A 1 94 ? 1.038 9.693 6.837 1.00 82.44 94 LEU A O 1
ATOM 700 N N . GLY A 1 95 ? -0.987 9.462 7.778 1.00 81.50 95 GLY A N 1
ATOM 701 C CA . GLY A 1 95 ? -1.269 8.155 7.178 1.00 81.50 95 GLY A CA 1
ATOM 702 C C . GLY A 1 95 ? -1.335 8.205 5.650 1.00 81.50 95 G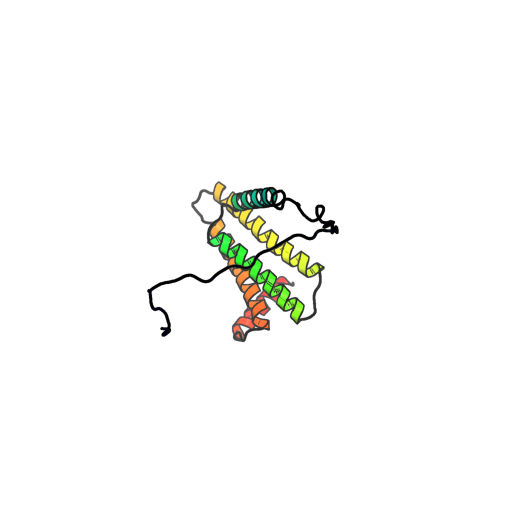LY A C 1
ATOM 703 O O . GLY A 1 95 ? -0.717 7.385 4.974 1.00 81.50 95 GLY A O 1
ATOM 704 N N . ILE A 1 96 ? -2.018 9.211 5.096 1.00 83.75 96 ILE A N 1
ATOM 705 C CA . ILE A 1 96 ? -2.106 9.409 3.640 1.00 83.75 96 ILE A CA 1
ATOM 706 C C . ILE A 1 96 ? -0.731 9.751 3.054 1.00 83.75 96 ILE A C 1
ATOM 708 O O . ILE A 1 96 ? -0.360 9.217 2.010 1.00 83.75 96 ILE A O 1
ATOM 712 N N . LEU A 1 97 ? 0.054 10.591 3.736 1.00 87.06 97 LEU A N 1
ATOM 713 C CA . LEU A 1 97 ? 1.403 10.945 3.295 1.00 87.06 97 LEU A CA 1
ATOM 714 C C . LEU A 1 97 ? 2.324 9.716 3.245 1.00 87.06 97 LEU A C 1
ATOM 716 O O . LEU A 1 97 ? 3.027 9.524 2.255 1.00 87.06 97 LEU A O 1
ATOM 720 N N . LYS A 1 98 ? 2.283 8.858 4.275 1.00 85.94 98 LYS A N 1
ATOM 721 C CA . LYS A 1 98 ? 3.046 7.599 4.314 1.00 85.94 98 LYS A CA 1
ATOM 722 C C . LYS A 1 98 ? 2.699 6.695 3.127 1.00 85.94 98 LYS A C 1
ATOM 724 O O . LYS A 1 98 ? 3.601 6.195 2.465 1.00 85.94 98 LYS A O 1
ATOM 729 N N . LYS A 1 99 ? 1.413 6.559 2.795 1.00 90.06 99 LYS A N 1
ATOM 730 C CA . LYS A 1 99 ? 0.958 5.792 1.621 1.00 90.06 99 LYS A CA 1
ATOM 731 C C . LYS A 1 99 ? 1.392 6.430 0.298 1.00 90.06 99 LYS A C 1
ATOM 733 O O . LYS A 1 99 ? 1.709 5.721 -0.648 1.00 90.06 99 LYS A O 1
ATOM 738 N N . GLY A 1 100 ? 1.479 7.759 0.228 1.00 89.12 100 GLY A N 1
ATOM 739 C CA . GLY A 1 100 ? 2.033 8.471 -0.929 1.00 89.12 100 GLY A CA 1
ATOM 740 C C . GLY A 1 100 ? 3.504 8.130 -1.205 1.00 89.12 100 GLY A C 1
ATOM 741 O O . GLY A 1 100 ? 3.896 8.000 -2.364 1.00 89.12 100 GLY A O 1
ATOM 742 N N . MET A 1 101 ? 4.304 7.908 -0.155 1.00 91.69 101 MET A N 1
ATOM 743 C CA . MET A 1 101 ? 5.717 7.523 -0.290 1.00 91.69 101 MET A CA 1
ATOM 744 C C . MET A 1 101 ? 5.901 6.181 -1.002 1.00 91.69 101 MET A C 1
ATOM 746 O O . MET A 1 101 ? 6.887 6.010 -1.714 1.00 91.69 101 MET A O 1
ATOM 750 N N . ILE A 1 102 ? 4.941 5.262 -0.877 1.00 93.75 102 ILE A N 1
ATOM 751 C CA . ILE A 1 102 ? 4.962 3.968 -1.572 1.00 93.75 102 ILE A CA 1
ATOM 752 C C . ILE A 1 102 ? 5.075 4.182 -3.084 1.00 93.75 102 ILE A C 1
ATOM 754 O O . ILE A 1 102 ? 5.962 3.628 -3.726 1.00 93.75 102 ILE A O 1
ATOM 758 N N . PHE A 1 103 ? 4.237 5.052 -3.652 1.00 93.69 103 PHE A N 1
ATOM 759 C CA . PHE A 1 103 ? 4.233 5.330 -5.091 1.00 93.69 103 PHE A CA 1
ATOM 760 C C . PHE A 1 103 ? 5.512 6.031 -5.568 1.00 93.69 103 PHE A C 1
ATOM 762 O O . PHE A 1 103 ? 5.954 5.808 -6.696 1.00 93.69 103 PHE A O 1
ATOM 769 N N . ILE A 1 104 ? 6.149 6.832 -4.707 1.00 94.12 104 ILE A N 1
ATOM 770 C CA . ILE A 1 104 ? 7.456 7.437 -4.999 1.00 94.12 104 ILE A CA 1
ATOM 771 C C . ILE A 1 104 ? 8.528 6.347 -5.101 1.00 94.12 104 ILE A C 1
ATOM 773 O O . ILE A 1 104 ? 9.302 6.339 -6.057 1.00 94.12 104 ILE A O 1
ATOM 777 N N . VAL A 1 105 ? 8.549 5.400 -4.160 1.00 95.56 105 VAL A N 1
ATOM 778 C CA . VAL A 1 105 ? 9.509 4.287 -4.178 1.00 95.56 105 VAL A CA 1
ATOM 779 C C . VAL A 1 105 ? 9.257 3.358 -5.369 1.00 95.56 105 VAL A C 1
ATOM 781 O O . VAL A 1 105 ? 10.213 2.955 -6.022 1.00 95.56 105 VAL A O 1
ATOM 784 N N . VAL A 1 106 ? 7.996 3.087 -5.722 1.00 95.75 106 VAL A N 1
ATOM 785 C CA . VAL A 1 106 ? 7.641 2.315 -6.930 1.00 95.75 106 VAL A CA 1
ATOM 786 C C . VAL A 1 106 ? 8.119 3.022 -8.201 1.00 95.75 106 VAL A C 1
ATOM 788 O O . VAL A 1 106 ? 8.681 2.394 -9.094 1.00 95.75 106 VAL A O 1
ATOM 791 N N . THR A 1 107 ? 7.954 4.343 -8.289 1.00 94.69 107 THR A N 1
ATOM 792 C CA . THR A 1 107 ? 8.483 5.120 -9.423 1.00 94.69 107 THR A CA 1
ATOM 793 C C . THR A 1 107 ? 10.008 4.999 -9.497 1.00 94.69 107 THR A C 1
ATOM 795 O O . THR A 1 107 ? 10.560 4.773 -10.571 1.00 94.69 107 THR A O 1
ATOM 798 N N . ALA A 1 108 ? 10.699 5.081 -8.355 1.00 94.75 108 ALA A N 1
ATOM 799 C CA . ALA A 1 108 ? 12.149 4.910 -8.290 1.00 94.75 108 ALA A CA 1
ATOM 800 C C . ALA A 1 108 ? 12.607 3.491 -8.672 1.00 94.75 108 ALA A C 1
ATOM 802 O O . ALA A 1 108 ? 13.637 3.338 -9.320 1.00 94.75 108 ALA A O 1
ATOM 803 N N . SER A 1 109 ? 11.854 2.441 -8.329 1.00 94.50 109 SER A N 1
ATOM 804 C CA . SER A 1 109 ? 12.191 1.088 -8.787 1.00 94.50 109 SER A CA 1
ATOM 805 C C . SER A 1 109 ? 12.031 0.944 -10.297 1.00 94.50 109 SER A C 1
ATOM 807 O O . SER A 1 109 ? 12.889 0.335 -10.924 1.00 94.50 109 SER A O 1
ATOM 809 N N . CYS A 1 110 ? 11.008 1.572 -10.892 1.00 93.50 110 CYS A N 1
ATOM 810 C CA . CYS A 1 110 ? 10.826 1.576 -12.347 1.00 93.50 110 CYS A CA 1
ATOM 811 C C . CYS A 1 110 ? 12.009 2.242 -13.065 1.00 93.50 110 CYS A C 1
ATOM 813 O O . CYS A 1 110 ? 12.477 1.745 -14.087 1.00 93.50 110 CYS A O 1
ATOM 815 N N . THR A 1 111 ? 12.518 3.361 -12.536 1.00 92.25 111 THR A N 1
ATOM 816 C CA . THR A 1 111 ? 13.670 4.045 -13.144 1.00 92.25 111 THR A CA 1
ATOM 817 C C . THR A 1 111 ? 14.959 3.246 -12.990 1.00 92.25 111 THR A C 1
ATOM 819 O O . THR A 1 111 ? 15.754 3.202 -13.925 1.00 92.25 111 THR A O 1
ATOM 822 N N . LEU A 1 112 ? 15.167 2.588 -11.848 1.00 92.44 112 LEU A N 1
ATOM 823 C CA . LEU A 1 112 ? 16.330 1.725 -11.629 1.00 92.44 112 LEU A CA 1
ATOM 824 C C . LEU A 1 112 ? 16.306 0.490 -12.528 1.00 92.44 112 LEU A C 1
ATOM 826 O O . LEU A 1 112 ? 17.327 0.150 -13.118 1.00 92.44 112 LEU A O 1
ATOM 830 N N . GLU A 1 113 ? 15.152 -0.152 -12.665 1.00 92.31 113 GLU A N 1
ATOM 831 C CA . GLU A 1 113 ? 14.971 -1.306 -13.544 1.00 92.31 113 GLU A CA 1
ATOM 832 C C . GLU A 1 113 ? 15.252 -0.958 -15.010 1.00 92.31 113 GLU A C 1
ATOM 834 O O . GLU A 1 113 ? 15.987 -1.676 -15.687 1.00 92.31 113 GLU A O 1
ATOM 839 N N . ALA A 1 114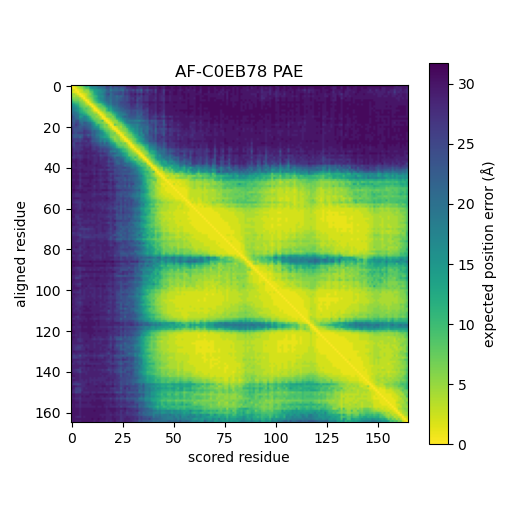 ? 14.787 0.211 -15.466 1.00 89.50 114 ALA A N 1
ATOM 840 C CA . ALA A 1 114 ? 15.085 0.713 -16.806 1.00 89.50 114 ALA A CA 1
ATOM 841 C C . ALA A 1 114 ? 16.592 0.944 -17.051 1.00 89.50 114 ALA A C 1
ATOM 843 O O . ALA A 1 114 ? 17.052 0.829 -18.186 1.00 89.50 114 ALA A O 1
ATOM 844 N N . ILE A 1 115 ? 17.371 1.265 -16.009 1.00 90.19 115 ILE A N 1
ATOM 845 C CA . ILE A 1 115 ? 18.826 1.487 -16.103 1.00 90.19 115 ILE A CA 1
ATOM 846 C C . ILE A 1 115 ? 19.603 0.168 -16.046 1.00 90.19 115 ILE A C 1
ATOM 848 O O . ILE A 1 115 ? 20.592 0.002 -16.759 1.00 90.19 115 ILE A O 1
ATOM 852 N N . LEU A 1 116 ? 19.187 -0.759 -15.183 1.00 87.06 116 LEU A N 1
ATOM 853 C CA . LEU A 1 116 ? 19.875 -2.034 -14.956 1.00 87.06 116 LEU A CA 1
ATOM 854 C C . LEU A 1 116 ? 19.655 -3.040 -16.097 1.00 87.06 116 LEU A C 1
ATOM 856 O O . LEU A 1 116 ? 20.350 -4.056 -16.161 1.00 87.06 116 LEU A O 1
ATOM 860 N N . GLY A 1 117 ? 18.717 -2.743 -17.002 1.00 76.19 117 GLY A N 1
ATOM 861 C CA . GLY A 1 117 ? 18.195 -3.689 -17.978 1.00 76.19 117 GLY A CA 1
ATOM 862 C C . GLY A 1 117 ? 17.308 -4.709 -17.271 1.00 76.19 117 GLY A C 1
ATOM 863 O O . GLY A 1 117 ? 17.612 -5.108 -16.147 1.00 76.19 117 GLY A O 1
ATOM 864 N N . GLU A 1 118 ? 16.236 -5.153 -17.933 1.00 72.25 118 GLU A N 1
ATOM 865 C CA . GLU A 1 118 ? 15.143 -6.025 -17.430 1.00 72.25 118 GLU A CA 1
ATOM 866 C C . GLU A 1 118 ? 15.577 -7.424 -16.910 1.00 72.25 118 GLU A C 1
ATOM 868 O O . GLU A 1 118 ? 14.808 -8.376 -16.847 1.00 72.25 118 GLU A O 1
ATOM 873 N N . THR A 1 119 ? 16.842 -7.579 -16.538 1.00 77.75 119 THR A N 1
ATOM 874 C CA . THR A 1 119 ? 17.441 -8.722 -15.853 1.00 77.75 119 THR A CA 1
ATOM 875 C C . THR A 1 119 ? 16.834 -8.993 -14.476 1.00 77.75 119 THR A C 1
ATOM 877 O O . THR A 1 119 ? 16.839 -10.142 -14.033 1.00 77.75 119 THR A O 1
ATOM 880 N N . LEU A 1 120 ? 16.314 -7.965 -13.796 1.00 79.94 120 LEU A N 1
ATOM 881 C CA . LEU A 1 120 ? 15.700 -8.063 -12.474 1.00 79.94 120 LEU A CA 1
ATOM 882 C C . LEU A 1 120 ? 14.369 -7.305 -12.456 1.00 79.94 120 LEU A C 1
ATOM 884 O O . LEU A 1 120 ? 14.364 -6.093 -12.638 1.00 79.94 120 LEU A O 1
ATOM 888 N N . ALA A 1 121 ? 13.288 -8.026 -12.147 1.00 91.50 121 ALA A N 1
ATOM 889 C CA . ALA A 1 121 ? 11.919 -7.526 -11.967 1.00 91.50 121 ALA A CA 1
ATOM 890 C C . ALA A 1 121 ? 11.776 -6.705 -10.663 1.00 91.50 121 ALA A C 1
ATOM 892 O O . ALA A 1 121 ? 11.118 -7.111 -9.697 1.00 91.50 121 ALA A O 1
ATOM 893 N N . LEU A 1 122 ? 12.527 -5.604 -10.559 1.00 94.12 122 LEU A N 1
ATOM 894 C CA . LEU A 1 122 ? 12.655 -4.811 -9.333 1.00 94.12 122 LEU A CA 1
ATOM 895 C C . LEU A 1 122 ? 11.342 -4.134 -8.961 1.00 94.12 122 LEU A C 1
ATOM 897 O O . LEU A 1 122 ? 10.985 -4.096 -7.780 1.00 94.12 122 LEU A O 1
ATOM 901 N N . ARG A 1 123 ? 10.615 -3.616 -9.949 1.00 94.69 123 ARG A N 1
ATOM 902 C CA . ARG A 1 123 ? 9.295 -3.021 -9.780 1.00 94.69 123 ARG A CA 1
ATOM 903 C C . ARG A 1 123 ? 8.331 -4.011 -9.144 1.00 94.69 123 ARG A C 1
ATOM 905 O O . ARG A 1 123 ? 7.667 -3.657 -8.173 1.00 94.69 123 ARG A O 1
ATOM 912 N N . GLU A 1 124 ? 8.280 -5.247 -9.621 1.00 95.19 124 GLU A N 1
ATOM 913 C CA . GLU A 1 124 ? 7.399 -6.293 -9.101 1.00 95.19 124 GLU A CA 1
ATOM 914 C C . GLU A 1 124 ? 7.747 -6.645 -7.656 1.00 95.19 124 GLU A C 1
ATOM 916 O O . GLU A 1 124 ? 6.853 -6.760 -6.816 1.00 95.19 124 GLU A O 1
ATOM 921 N N . VAL A 1 125 ? 9.038 -6.768 -7.336 1.00 95.94 125 VAL A N 1
ATOM 922 C CA . VAL A 1 125 ? 9.496 -7.047 -5.967 1.00 95.94 125 VAL A CA 1
ATOM 923 C C . VAL A 1 125 ? 9.095 -5.918 -5.016 1.00 95.94 125 VAL A C 1
ATOM 925 O O . VAL A 1 125 ? 8.573 -6.181 -3.932 1.00 95.94 125 VAL A O 1
ATOM 928 N N . VAL A 1 126 ? 9.289 -4.662 -5.422 1.00 96.44 126 VAL A N 1
ATOM 929 C CA . VAL A 1 126 ? 8.912 -3.489 -4.622 1.00 96.44 126 VAL A CA 1
ATOM 930 C C . VAL A 1 126 ? 7.395 -3.396 -4.455 1.00 96.44 126 VAL A C 1
ATOM 932 O O . VAL A 1 126 ? 6.914 -3.160 -3.344 1.00 96.44 126 VAL A O 1
ATOM 935 N N . LEU A 1 127 ? 6.625 -3.640 -5.517 1.00 96.62 127 LEU A N 1
ATOM 936 C CA . LEU A 1 127 ? 5.164 -3.685 -5.457 1.00 96.62 127 LEU A CA 1
ATOM 937 C C . LEU A 1 127 ? 4.675 -4.770 -4.491 1.00 96.62 127 LEU A C 1
ATOM 939 O O . LEU A 1 127 ? 3.828 -4.488 -3.648 1.00 96.62 127 LEU A O 1
ATOM 943 N N . LEU A 1 128 ? 5.221 -5.987 -4.565 1.00 96.75 128 LEU A N 1
ATOM 944 C CA . LEU A 1 128 ? 4.861 -7.095 -3.673 1.00 96.75 128 LEU A CA 1
ATOM 945 C C . LEU A 1 128 ? 5.244 -6.823 -2.216 1.00 96.75 128 LEU A C 1
ATOM 947 O O . LEU A 1 128 ? 4.486 -7.173 -1.307 1.00 96.75 128 LEU A O 1
ATOM 951 N N . PHE A 1 129 ? 6.389 -6.178 -1.986 1.00 95.62 129 PHE A N 1
ATOM 952 C CA . PHE A 1 129 ? 6.813 -5.756 -0.654 1.00 95.62 129 PHE A CA 1
ATOM 953 C C . PHE A 1 129 ? 5.789 -4.803 -0.027 1.00 95.62 129 PHE A C 1
ATOM 955 O O . PHE A 1 129 ? 5.279 -5.070 1.063 1.00 95.62 129 PHE A O 1
ATOM 962 N N . PHE A 1 130 ? 5.418 -3.734 -0.735 1.00 95.62 130 PHE A N 1
ATOM 963 C CA . PHE A 1 130 ? 4.435 -2.780 -0.221 1.00 95.62 130 PHE A CA 1
ATOM 964 C C . PHE A 1 130 ? 3.016 -3.346 -0.172 1.00 95.62 130 PHE A C 1
ATOM 966 O O . PHE A 1 130 ? 2.277 -3.034 0.757 1.00 95.62 130 PHE A O 1
ATOM 973 N N . LEU A 1 131 ? 2.644 -4.226 -1.104 1.00 96.44 131 LEU A N 1
ATOM 974 C CA . LEU A 1 131 ? 1.358 -4.924 -1.073 1.00 96.44 131 LEU A CA 1
ATOM 975 C C . LEU A 1 131 ? 1.237 -5.765 0.199 1.00 96.44 131 LEU A C 1
ATOM 977 O O . LEU A 1 131 ? 0.208 -5.735 0.872 1.00 96.44 131 LEU A O 1
ATOM 981 N N . SER A 1 132 ? 2.309 -6.472 0.556 1.00 94.62 132 SER A N 1
ATOM 982 C CA . SER A 1 132 ? 2.380 -7.245 1.796 1.00 94.62 132 SER A CA 1
ATOM 983 C C . SER A 1 132 ? 2.299 -6.337 3.024 1.00 94.62 132 SER A C 1
ATOM 985 O O . SER A 1 132 ? 1.589 -6.666 3.971 1.00 94.62 132 SER A O 1
ATOM 987 N N . ASN A 1 133 ? 2.958 -5.173 2.996 1.00 92.94 133 ASN A N 1
ATOM 988 C CA . ASN A 1 133 ? 2.910 -4.197 4.087 1.00 92.94 133 ASN A CA 1
ATOM 989 C C . ASN A 1 133 ? 1.490 -3.653 4.327 1.00 92.94 133 ASN A C 1
ATOM 991 O O . ASN A 1 133 ? 0.991 -3.666 5.452 1.00 92.94 133 ASN A O 1
ATOM 995 N N . GLU A 1 134 ? 0.798 -3.246 3.262 1.00 93.94 134 GLU A N 1
ATOM 996 C CA . GLU A 1 134 ? -0.596 -2.793 3.340 1.00 93.94 134 GLU A CA 1
ATOM 997 C C . GLU A 1 134 ? -1.539 -3.934 3.748 1.00 93.94 134 GLU A C 1
ATOM 999 O O . GLU A 1 134 ? -2.490 -3.718 4.495 1.00 93.94 134 GLU A O 1
ATOM 1004 N N . GLY A 1 135 ? -1.254 -5.169 3.321 1.00 93.88 135 GLY A N 1
ATOM 1005 C CA . GLY A 1 135 ? -1.981 -6.361 3.758 1.00 93.88 135 GLY A CA 1
ATOM 1006 C C . GLY A 1 135 ? -1.843 -6.633 5.258 1.00 93.88 135 GLY A C 1
ATOM 1007 O O . GLY A 1 135 ? -2.836 -6.954 5.912 1.00 93.88 135 GLY A O 1
ATOM 1008 N N . LEU A 1 136 ? -0.644 -6.468 5.823 1.00 92.00 136 LEU A N 1
ATOM 1009 C CA . LEU A 1 136 ? -0.411 -6.595 7.265 1.00 92.00 136 LEU A CA 1
ATOM 1010 C C . LEU A 1 136 ? -1.142 -5.502 8.052 1.00 92.00 136 LEU A C 1
ATOM 1012 O O . LEU A 1 136 ? -1.805 -5.821 9.040 1.00 92.00 136 LEU A O 1
ATOM 1016 N N . SER A 1 137 ? -1.086 -4.248 7.592 1.00 90.44 137 SER A N 1
ATOM 1017 C CA . SER A 1 137 ? -1.833 -3.138 8.204 1.00 90.44 137 SER A CA 1
ATOM 1018 C C . SER A 1 137 ? -3.348 -3.384 8.165 1.00 90.44 137 SER A C 1
ATOM 1020 O O . SER A 1 137 ? -4.035 -3.252 9.185 1.00 90.44 137 SER A O 1
ATOM 1022 N N . LEU A 1 138 ? -3.868 -3.859 7.028 1.00 92.06 138 LEU A N 1
ATOM 1023 C CA . LEU A 1 138 ? -5.282 -4.199 6.870 1.00 92.06 138 LEU A CA 1
ATOM 1024 C C . LEU A 1 138 ? -5.694 -5.308 7.845 1.00 92.06 138 LEU A C 1
ATOM 1026 O O . LEU A 1 138 ? -6.736 -5.209 8.497 1.00 92.06 138 LEU A O 1
ATOM 1030 N N . LEU A 1 139 ? -4.870 -6.351 7.975 1.00 91.69 139 LEU A N 1
ATOM 1031 C CA . LEU A 1 139 ? -5.111 -7.455 8.900 1.00 91.69 139 LEU A CA 1
ATOM 1032 C C . LEU A 1 139 ? -5.076 -6.989 10.360 1.00 91.69 139 LEU A C 1
ATOM 1034 O O . LEU A 1 139 ? -5.905 -7.416 11.165 1.00 91.69 139 LEU A O 1
ATOM 1038 N N . GLU A 1 140 ? -4.165 -6.081 10.705 1.00 89.25 140 GLU A N 1
ATOM 1039 C CA . GLU A 1 140 ? -4.100 -5.479 12.034 1.00 89.25 140 GLU A CA 1
ATOM 1040 C C . GLU A 1 140 ? -5.378 -4.690 12.348 1.00 89.25 140 GLU A C 1
ATOM 1042 O O . GLU A 1 140 ? -5.967 -4.850 13.422 1.00 89.25 140 GLU A O 1
ATOM 1047 N N . ASN A 1 141 ? -5.854 -3.880 11.402 1.00 90.06 141 ASN A N 1
ATOM 1048 C CA . ASN A 1 141 ? -7.100 -3.136 11.548 1.00 90.06 141 ASN A CA 1
ATOM 1049 C C . ASN A 1 141 ? -8.313 -4.069 11.658 1.00 90.06 141 ASN A C 1
ATOM 1051 O O . ASN A 1 141 ? -9.177 -3.851 12.511 1.00 90.06 141 ASN A O 1
ATOM 1055 N N . ALA A 1 142 ? -8.346 -5.146 10.873 1.00 89.94 142 ALA A N 1
ATOM 1056 C CA . ALA A 1 142 ? -9.388 -6.166 10.928 1.00 89.94 142 ALA A CA 1
ATOM 1057 C C . ALA A 1 142 ? -9.371 -6.968 12.241 1.00 89.94 142 ALA A C 1
ATOM 1059 O O . ALA A 1 142 ? -10.433 -7.340 12.739 1.00 89.94 142 ALA A O 1
ATOM 1060 N N . SER A 1 143 ? -8.199 -7.180 12.852 1.00 89.88 143 SER A N 1
ATOM 1061 C CA . SER A 1 143 ? -8.044 -7.916 14.121 1.00 89.88 143 SER A CA 1
ATOM 1062 C C . SER A 1 143 ? -8.791 -7.289 15.301 1.00 89.88 143 SER A C 1
ATOM 1064 O O . SER A 1 143 ? -9.057 -7.958 16.299 1.00 89.88 143 SER A O 1
ATOM 1066 N N . ALA A 1 144 ? -9.145 -6.004 15.199 1.00 85.81 144 ALA A N 1
ATOM 1067 C CA . ALA A 1 144 ? -9.966 -5.321 16.192 1.00 85.81 144 ALA A CA 1
ATOM 1068 C C . ALA A 1 144 ? -11.451 -5.723 16.128 1.00 85.81 144 ALA A C 1
ATOM 1070 O O . ALA A 1 144 ? -12.178 -5.497 17.093 1.00 85.81 144 ALA A O 1
ATOM 1071 N N . PHE A 1 145 ? -11.897 -6.298 15.007 1.00 87.44 145 PHE A N 1
ATOM 1072 C CA . PHE A 1 145 ? -13.305 -6.579 14.717 1.00 87.44 145 PHE A CA 1
ATOM 1073 C C . PHE A 1 145 ? -13.586 -8.052 14.410 1.00 87.44 145 PHE A C 1
ATOM 1075 O O . PHE A 1 145 ? -14.721 -8.497 14.563 1.00 87.44 145 PHE A O 1
ATOM 1082 N N . LEU A 1 146 ? -12.575 -8.805 13.974 1.00 88.56 146 LEU A N 1
ATOM 1083 C CA . LEU A 1 146 ? -12.690 -10.207 13.591 1.00 88.56 146 LEU A CA 1
ATOM 1084 C C . LEU A 1 146 ? -11.934 -11.111 14.578 1.00 88.56 146 LEU A C 1
ATOM 1086 O O . LEU A 1 146 ? -10.882 -10.716 15.086 1.00 88.56 146 LEU A O 1
ATOM 1090 N N . PRO A 1 147 ? -12.428 -12.337 14.833 1.00 85.25 147 PRO A N 1
ATOM 1091 C CA . PRO A 1 147 ? -11.735 -13.309 15.670 1.00 85.25 147 PRO A CA 1
ATOM 1092 C C . PRO A 1 147 ? -10.519 -13.877 14.921 1.00 85.25 147 PRO A C 1
ATOM 1094 O O . PRO A 1 147 ? -10.620 -14.858 14.187 1.00 85.25 147 PRO A O 1
ATOM 1097 N N . ILE A 1 148 ? -9.364 -13.232 15.088 1.00 86.94 148 ILE A N 1
ATOM 1098 C CA . ILE A 1 148 ? -8.071 -13.683 14.556 1.00 86.94 148 ILE A CA 1
ATOM 1099 C C . ILE A 1 148 ? -7.308 -14.425 15.669 1.00 86.94 148 ILE A C 1
ATOM 1101 O O . ILE A 1 148 ? -7.286 -13.921 16.794 1.00 86.94 148 ILE A O 1
ATOM 1105 N N . PRO A 1 149 ? -6.658 -15.575 15.386 1.00 88.69 149 PRO A N 1
ATOM 1106 C CA . PRO A 1 149 ? -5.874 -16.324 16.372 1.00 88.69 149 PRO A CA 1
ATOM 1107 C C . PRO A 1 149 ? -4.867 -15.451 17.137 1.00 88.69 149 PRO A C 1
ATOM 1109 O O . PRO A 1 149 ? -4.144 -14.663 16.514 1.00 88.69 149 PRO A O 1
ATOM 1112 N N . GLU A 1 150 ? -4.750 -15.627 18.461 1.00 83.06 150 GLU A N 1
ATOM 1113 C CA . GLU A 1 150 ? -3.899 -14.772 19.308 1.00 83.06 150 GLU A CA 1
ATOM 1114 C C . GLU A 1 150 ? -2.451 -14.702 18.821 1.00 83.06 150 GLU A C 1
ATOM 1116 O O . GLU A 1 150 ? -1.859 -13.627 18.817 1.00 83.06 150 GLU A O 1
ATOM 1121 N N . LYS A 1 151 ? -1.892 -15.815 18.333 1.00 87.44 151 LYS A N 1
ATOM 1122 C CA . LYS A 1 151 ? -0.508 -15.859 17.835 1.00 87.44 151 LYS A CA 1
ATOM 1123 C C . LYS A 1 151 ? -0.252 -14.921 16.662 1.00 87.44 151 LYS A C 1
ATOM 1125 O O . LYS A 1 151 ? 0.791 -14.279 16.620 1.00 87.44 151 LYS A O 1
ATOM 1130 N N . LEU A 1 152 ? -1.202 -14.799 15.737 1.00 85.75 152 LEU A N 1
ATOM 1131 C CA . LEU A 1 152 ? -1.072 -13.861 14.621 1.00 85.75 152 LEU A CA 1
ATOM 1132 C C . LEU A 1 152 ? -1.196 -12.421 15.116 1.00 85.75 152 LEU A C 1
ATOM 1134 O O . LEU A 1 152 ? -0.407 -11.563 14.730 1.00 85.75 152 LEU A O 1
ATOM 1138 N N . ARG A 1 153 ? -2.142 -12.165 16.022 1.00 83.38 153 ARG A N 1
ATOM 1139 C CA . ARG A 1 153 ? -2.334 -10.839 16.612 1.00 83.38 153 ARG A CA 1
ATOM 1140 C C . ARG A 1 153 ? -1.105 -10.367 17.394 1.00 83.38 153 ARG A C 1
ATOM 1142 O O . ARG A 1 153 ? -0.735 -9.203 17.277 1.00 83.38 153 ARG A O 1
ATOM 1149 N N . GLU A 1 154 ? -0.468 -11.250 18.159 1.00 85.88 154 GLU A N 1
ATOM 1150 C CA . GLU A 1 154 ? 0.776 -10.971 18.888 1.00 85.88 154 GLU A CA 1
ATOM 1151 C C . GLU A 1 154 ? 1.893 -10.534 17.935 1.00 85.88 154 GLU A C 1
ATOM 1153 O O . GLU A 1 154 ? 2.525 -9.504 18.167 1.00 85.88 154 GLU A O 1
ATOM 1158 N N . VAL A 1 155 ? 2.096 -11.267 16.836 1.00 87.62 155 VAL A N 1
ATOM 1159 C CA . VAL A 1 155 ? 3.115 -10.936 15.830 1.00 87.62 155 VAL A CA 1
ATOM 1160 C C . VAL A 1 155 ? 2.830 -9.578 15.185 1.00 87.62 155 VAL A C 1
ATOM 1162 O O . VAL A 1 155 ? 3.728 -8.742 15.115 1.00 87.62 155 VAL A O 1
ATOM 1165 N N . LEU A 1 156 ? 1.584 -9.312 14.780 1.00 83.69 156 LEU A N 1
ATOM 1166 C CA . LEU A 1 156 ? 1.198 -8.024 14.187 1.00 83.69 156 LEU A CA 1
ATOM 1167 C C . LEU A 1 156 ? 1.446 -6.850 15.150 1.00 83.69 156 LEU A C 1
ATOM 1169 O O . LEU A 1 156 ? 1.983 -5.819 14.750 1.00 83.69 156 LEU A O 1
ATOM 1173 N N . LEU A 1 157 ? 1.117 -7.011 16.436 1.00 81.25 157 LEU A N 1
ATOM 1174 C CA . LEU A 1 157 ? 1.355 -5.978 17.451 1.00 81.25 157 LEU A CA 1
ATOM 1175 C C . LEU A 1 157 ? 2.848 -5.717 17.690 1.00 81.25 157 LEU A C 1
ATOM 1177 O O . LEU A 1 157 ? 3.236 -4.566 17.896 1.00 81.25 157 LEU A O 1
ATOM 1181 N N . GLN A 1 158 ? 3.682 -6.758 17.653 1.00 84.12 158 GLN A N 1
ATOM 1182 C CA . GLN A 1 158 ? 5.135 -6.622 17.790 1.00 84.12 158 GLN A CA 1
ATOM 1183 C C . GLN A 1 158 ? 5.768 -5.883 16.607 1.00 84.12 158 GLN A C 1
ATOM 1185 O O . GLN A 1 158 ? 6.714 -5.124 16.811 1.00 84.12 158 GLN A O 1
ATOM 1190 N N . LEU A 1 159 ? 5.254 -6.078 15.388 1.00 82.12 159 LEU A N 1
ATOM 1191 C CA . LEU A 1 159 ? 5.715 -5.335 14.212 1.00 82.12 159 LEU A CA 1
ATOM 1192 C C . LEU A 1 159 ? 5.441 -3.834 14.372 1.00 82.12 159 LEU A C 1
ATOM 1194 O O . LEU A 1 159 ? 6.346 -3.033 14.160 1.00 82.12 159 LEU A O 1
ATOM 1198 N N . ARG A 1 160 ? 4.254 -3.458 14.867 1.00 72.25 160 ARG A N 1
ATOM 1199 C CA . ARG A 1 160 ? 3.906 -2.047 15.098 1.00 72.25 160 ARG A CA 1
ATOM 1200 C C . ARG A 1 160 ? 4.745 -1.382 16.188 1.00 72.25 160 ARG A C 1
ATOM 1202 O O . ARG A 1 160 ? 5.167 -0.244 16.032 1.00 72.25 160 ARG A O 1
ATOM 1209 N N . GLN A 1 161 ? 5.023 -2.084 17.289 1.00 70.94 161 GLN A N 1
ATOM 1210 C CA . GLN A 1 161 ? 5.851 -1.532 18.373 1.00 70.94 161 GLN A CA 1
ATOM 1211 C C . GLN A 1 161 ? 7.270 -1.162 17.921 1.00 70.94 161 GLN A C 1
ATOM 1213 O O . GLN A 1 161 ? 7.888 -0.305 18.544 1.00 70.94 161 GLN A O 1
ATOM 1218 N N . LYS A 1 162 ? 7.777 -1.789 16.853 1.00 67.25 162 LYS A N 1
ATOM 1219 C CA . LYS A 1 162 ? 9.067 -1.438 16.250 1.00 67.25 162 LYS A CA 1
ATOM 1220 C C . LYS A 1 162 ? 9.002 -0.231 15.311 1.00 67.25 162 LYS A C 1
ATOM 1222 O O . LYS A 1 162 ? 10.043 0.357 15.067 1.00 67.25 162 LYS A O 1
ATOM 1227 N N . GLU A 1 163 ? 7.832 0.122 14.778 1.00 62.81 163 GLU A N 1
ATOM 1228 C CA . GLU A 1 163 ? 7.659 1.308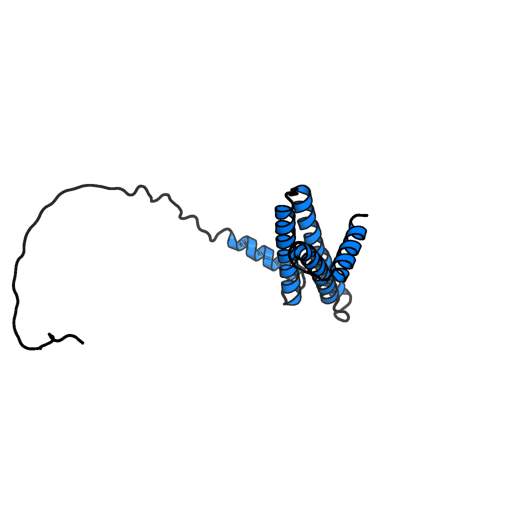 13.921 1.00 62.81 163 GLU A CA 1
ATOM 1229 C C . GLU A 1 163 ? 7.453 2.606 14.717 1.00 62.81 163 GLU A C 1
ATOM 1231 O O . GLU A 1 163 ? 7.746 3.686 14.208 1.00 62.81 163 GLU A O 1
ATOM 1236 N N . ASP A 1 164 ? 6.927 2.508 15.944 1.00 54.25 164 ASP A N 1
ATOM 1237 C CA . ASP A 1 164 ? 6.659 3.649 16.836 1.00 54.25 164 ASP A CA 1
ATOM 1238 C C . ASP A 1 164 ? 7.878 4.048 17.715 1.00 54.25 164 ASP A C 1
ATOM 1240 O O . ASP A 1 164 ? 7.761 4.967 18.533 1.00 54.25 164 ASP A O 1
ATOM 1244 N N . GLN A 1 165 ? 9.025 3.363 17.573 1.00 39.00 165 GLN A N 1
ATOM 1245 C CA . GLN A 1 165 ? 10.322 3.693 18.198 1.00 39.00 165 GLN A CA 1
ATOM 1246 C C . GLN A 1 165 ? 11.252 4.394 17.207 1.00 39.00 165 GLN A C 1
ATOM 1248 O O . GLN A 1 165 ? 11.947 5.337 17.648 1.00 39.00 165 GLN A O 1
#

Organism: NCBI:txid537013

Radius of gyration: 32.03 Å; Cα contacts (8 Å, |Δi|>4): 72; chains: 1; bounding box: 93×48×55 Å

Solvent-accessible surface area (backbone atoms only — not comparable to full-atom values): 10203 Å² total; per-residue (Å²): 136,82,94,79,87,75,96,75,86,83,90,87,83,89,82,87,86,85,90,81,88,84,89,81,91,76,80,78,88,59,95,84,68,81,90,70,75,80,69,76,66,53,59,63,54,52,53,51,51,53,53,52,34,53,54,52,69,44,87,46,75,67,58,51,48,33,55,49,36,52,50,52,24,54,51,39,48,49,52,47,28,59,75,67,71,63,77,48,70,69,60,53,52,52,52,54,52,57,58,52,49,53,57,53,53,39,28,50,29,35,55,49,26,69,70,71,41,85,86,50,70,44,39,59,53,51,46,53,51,51,35,51,52,32,47,51,53,33,50,54,40,43,51,80,79,45,98,61,61,64,72,60,52,53,53,52,53,54,56,51,62,64,73,79,108

Mean predicted aligned error: 14.41 Å

Sequence (165 aa):
MPWWYNKSDGAAPAALPFFSGYLLQKRPIGGLVMSLSSHSLAFPISALGEAVAKALGGWDPLLAALVTFVLLDSLSGLIRAAAQKKFSLKSAVLGILKKGMIFIVVTASCTLEAILGETLALREVVLLFFLSNEGLSLLENASAFLPIPEKLREVLLQLRQKEDQ